Protein AF-A0A849EST0-F1 (afdb_monomer_lite)

Foldseek 3Di:
DDDDDDDDDPPPPPPDPPPPPQAAPVNVVVVCVVVPQDPVNVVVVLVVCCVVPVPVNVVVCVSNLNAPAAPVNVVVVCVVVVDDPVNVLQVLLVCCVPPVPVQLVVNVSNVHDPVVSVVSSVSSVVSVVPD

Secondary structure (DSSP, 8-state):
-----------------S------HHHHHHHHHHTT--HHHHHHHHHHHHHH-HHHHHHHHHHTT--SS-HHHHHHHHHHTT--HHHHHHHHHHHHHH-HHHHHHHHHHTT--HHHHHHHHHHHHHGGGG-

Sequence (131 aa):
MHCHGHGTNKNQRHKENDNEKKVDKEDWLAMFRDIGMTDEAMMKWHQLFEKRHPESHEDFLIWLAIPFVDKKMWVNMMEAAGMDESSMARWHSEFERRAPKAHKEFLMSLGILKKEVQKIQEWSRESKLST

pLDDT: mean 82.0, std 19.7, range [34.47, 97.25]

Structure (mmCIF, N/CA/C/O backbone):
data_AF-A0A849EST0-F1
#
_entry.id   AF-A0A849EST0-F1
#
loop_
_atom_site.group_PDB
_atom_site.id
_atom_site.type_symbol
_atom_site.label_atom_id
_atom_site.label_alt_id
_atom_site.label_comp_id
_atom_site.label_asym_id
_atom_site.label_entity_id
_atom_site.label_seq_id
_atom_site.pdbx_PDB_ins_code
_atom_site.Cartn_x
_atom_site.Cartn_y
_atom_site.Cartn_z
_atom_site.occupancy
_atom_site.B_iso_or_equiv
_atom_site.auth_seq_id
_atom_site.auth_comp_id
_atom_site.auth_asym_id
_atom_site.auth_atom_id
_atom_site.pdbx_PDB_model_num
ATOM 1 N N . MET A 1 1 ? 43.838 6.678 50.155 1.00 39.59 1 MET A N 1
ATOM 2 C CA . MET A 1 1 ? 42.990 7.832 49.789 1.00 39.59 1 MET A CA 1
ATOM 3 C C . MET A 1 1 ? 42.073 7.440 48.637 1.00 39.59 1 MET A C 1
ATOM 5 O O . MET A 1 1 ? 42.562 6.952 47.630 1.00 39.59 1 MET A O 1
ATOM 9 N N . HIS A 1 2 ? 40.762 7.604 48.824 1.00 39.62 2 HIS A N 1
ATOM 10 C CA . HIS A 1 2 ? 39.724 7.521 47.788 1.00 39.62 2 HIS A CA 1
ATOM 11 C C . HIS A 1 2 ? 39.888 8.641 46.753 1.00 39.62 2 HIS A C 1
ATOM 13 O O . HIS A 1 2 ? 40.209 9.749 47.171 1.00 39.62 2 HIS A O 1
ATOM 19 N N . CYS A 1 3 ? 39.551 8.389 45.479 1.00 36.09 3 CYS A N 1
ATOM 20 C CA . CYS A 1 3 ? 38.877 9.364 44.609 1.00 36.09 3 CYS A CA 1
ATOM 21 C C . CYS A 1 3 ? 38.188 8.697 43.397 1.00 36.09 3 CYS A C 1
ATOM 23 O O . CYS A 1 3 ? 38.844 8.242 42.470 1.00 36.09 3 CYS A O 1
ATOM 25 N N . HIS A 1 4 ? 36.853 8.685 43.472 1.00 34.47 4 HIS A N 1
ATOM 26 C CA . HIS A 1 4 ? 35.846 9.008 42.451 1.00 34.47 4 HIS A CA 1
ATOM 27 C C . HIS A 1 4 ? 35.904 8.380 41.051 1.00 34.47 4 HIS A C 1
ATOM 29 O O . HIS A 1 4 ? 36.746 8.694 40.216 1.00 34.47 4 HIS A O 1
ATOM 35 N N . GLY A 1 5 ? 34.855 7.603 40.764 1.00 40.06 5 GLY A N 1
ATOM 36 C CA . GLY A 1 5 ? 34.465 7.243 39.411 1.00 40.06 5 GLY A CA 1
ATOM 37 C C . GLY A 1 5 ? 33.970 8.433 38.588 1.00 40.06 5 GLY A C 1
ATOM 38 O O . GLY A 1 5 ? 33.549 9.461 39.118 1.00 40.06 5 GLY A O 1
ATOM 39 N N . HIS A 1 6 ? 33.983 8.239 37.274 1.00 37.28 6 HIS A N 1
ATOM 40 C CA . HIS A 1 6 ? 33.137 8.932 36.313 1.00 37.28 6 HIS A CA 1
ATOM 41 C C . HIS A 1 6 ? 32.770 7.917 35.234 1.00 37.28 6 HIS A C 1
ATOM 43 O O . HIS A 1 6 ? 33.579 7.567 34.377 1.00 37.28 6 HIS A O 1
ATOM 49 N N . GLY A 1 7 ? 31.538 7.420 35.305 1.00 42.03 7 GLY A N 1
ATOM 50 C CA . GLY A 1 7 ? 30.886 6.876 34.130 1.00 42.03 7 GLY A CA 1
ATOM 51 C C . GLY A 1 7 ? 30.508 8.037 33.224 1.00 42.03 7 GLY A C 1
ATOM 52 O O . GLY A 1 7 ? 29.863 8.980 33.673 1.00 42.03 7 GLY A O 1
ATOM 53 N N . THR A 1 8 ? 30.865 7.962 31.948 1.00 40.12 8 THR A N 1
ATOM 54 C CA . THR A 1 8 ? 30.144 8.690 30.906 1.00 40.12 8 THR A CA 1
ATOM 55 C C . THR A 1 8 ? 29.884 7.750 29.739 1.00 40.12 8 THR A C 1
ATOM 57 O O . THR A 1 8 ? 30.747 7.365 28.955 1.00 40.12 8 THR A O 1
ATOM 60 N N . ASN A 1 9 ? 28.623 7.339 29.709 1.00 36.22 9 ASN A N 1
ATOM 61 C CA . ASN A 1 9 ? 27.933 6.613 28.666 1.00 36.22 9 ASN A CA 1
ATOM 62 C C . ASN A 1 9 ? 28.065 7.364 27.328 1.00 36.22 9 ASN A C 1
ATOM 64 O O . ASN A 1 9 ? 27.430 8.403 27.137 1.00 36.22 9 ASN A O 1
ATOM 68 N N . LYS A 1 10 ? 28.876 6.852 26.394 1.00 44.97 10 LYS A N 1
ATOM 69 C CA . LYS A 1 10 ? 28.866 7.299 24.993 1.00 44.97 10 LYS A CA 1
ATOM 70 C C . LYS A 1 10 ? 27.684 6.653 24.269 1.00 44.97 10 LYS A C 1
ATOM 72 O O . LYS A 1 10 ? 27.871 5.836 23.376 1.00 44.97 10 LYS A O 1
ATOM 77 N N . ASN A 1 11 ? 26.463 7.018 24.656 1.00 38.12 11 ASN A N 1
ATOM 78 C CA . ASN A 1 11 ? 25.294 6.703 23.847 1.00 38.12 11 ASN A CA 1
ATOM 79 C C . ASN A 1 11 ? 25.233 7.729 22.711 1.00 38.12 11 ASN A C 1
ATOM 81 O O . ASN A 1 11 ? 24.706 8.834 22.878 1.00 38.12 11 ASN A O 1
ATOM 85 N N . GLN A 1 12 ? 25.841 7.377 21.578 1.00 45.50 12 GLN A N 1
ATOM 86 C CA . GLN A 1 12 ? 25.622 8.027 20.292 1.00 45.50 12 GLN A CA 1
ATOM 87 C C . GLN A 1 12 ? 24.126 7.963 19.966 1.00 45.50 12 GLN A C 1
ATOM 89 O O . GLN A 1 12 ? 23.636 7.012 19.371 1.00 45.50 12 GLN A O 1
ATOM 94 N N . ARG A 1 13 ? 23.381 9.002 20.349 1.00 37.62 13 ARG A N 1
ATOM 95 C CA . ARG A 1 13 ? 22.090 9.310 19.733 1.00 37.62 13 ARG A CA 1
ATOM 96 C C . ARG A 1 13 ? 22.378 9.960 18.385 1.00 37.62 13 ARG A C 1
ATOM 98 O O . ARG A 1 13 ? 22.414 11.186 18.277 1.00 37.62 13 ARG A O 1
ATOM 105 N N . HIS A 1 14 ? 22.616 9.127 17.375 1.00 35.31 14 HIS A N 1
ATOM 106 C CA . HIS A 1 14 ? 22.377 9.536 16.000 1.00 35.31 14 HIS A CA 1
ATOM 107 C C . HIS A 1 14 ? 20.885 9.856 15.900 1.00 35.31 14 HIS A C 1
ATOM 109 O O . HIS A 1 14 ? 20.033 8.992 16.068 1.00 35.31 14 HIS A O 1
ATOM 115 N N . LYS A 1 15 ? 20.577 11.144 15.753 1.00 41.00 15 LYS A N 1
ATOM 116 C CA . LYS A 1 15 ? 19.248 11.592 15.359 1.00 41.00 15 LYS A CA 1
ATOM 117 C C . LYS A 1 15 ? 19.073 11.155 13.907 1.00 41.00 15 LYS A C 1
ATOM 119 O O . LYS A 1 15 ? 19.733 11.715 13.035 1.00 41.00 15 LYS A O 1
ATOM 124 N N . GLU A 1 16 ? 18.251 10.142 13.677 1.00 39.22 16 GLU A N 1
ATOM 125 C CA . GLU A 1 16 ? 17.776 9.787 12.343 1.00 39.22 16 GLU A CA 1
ATOM 126 C C . GLU A 1 16 ? 16.948 10.967 11.816 1.00 39.22 16 GLU A C 1
ATOM 128 O O . GLU A 1 16 ? 15.959 11.395 12.412 1.00 39.22 16 GLU A O 1
ATOM 133 N N . ASN A 1 17 ? 17.448 11.589 10.750 1.00 37.94 17 ASN A N 1
ATOM 134 C CA . ASN A 1 17 ? 16.678 12.518 9.940 1.00 37.94 17 ASN A CA 1
ATOM 135 C C . ASN A 1 17 ? 15.854 11.659 8.977 1.00 37.94 17 ASN A C 1
ATOM 137 O O . ASN A 1 17 ? 16.338 11.306 7.904 1.00 37.94 17 ASN A O 1
ATOM 141 N N . ASP A 1 18 ? 14.618 11.341 9.361 1.00 43.50 18 ASP A N 1
ATOM 142 C CA . ASP A 1 18 ? 13.634 10.586 8.567 1.00 43.50 18 ASP A CA 1
ATOM 143 C C . ASP A 1 18 ? 13.089 11.401 7.379 1.00 43.50 18 ASP A C 1
ATOM 145 O O . ASP A 1 18 ? 11.886 11.628 7.233 1.00 43.50 18 ASP A O 1
ATOM 149 N N . ASN A 1 19 ? 13.982 11.920 6.540 1.00 47.84 19 ASN A N 1
ATOM 150 C CA . ASN A 1 19 ? 13.625 12.620 5.309 1.00 47.84 19 ASN A CA 1
ATOM 151 C C . ASN A 1 19 ? 14.605 12.309 4.170 1.00 47.84 19 ASN A C 1
ATOM 153 O O . ASN A 1 19 ? 14.834 13.139 3.288 1.00 47.84 19 ASN A O 1
ATOM 157 N N . GLU A 1 20 ? 15.207 11.120 4.194 1.00 53.75 20 GLU A N 1
ATOM 158 C CA . GLU A 1 20 ? 15.898 10.582 3.032 1.00 53.75 20 GLU A CA 1
ATOM 159 C C . GLU A 1 20 ? 14.815 10.167 2.029 1.00 53.75 20 GLU A C 1
ATOM 161 O O . GLU A 1 20 ? 14.129 9.161 2.208 1.00 53.75 20 GLU A O 1
ATOM 166 N N . LYS A 1 21 ? 14.566 11.013 1.020 1.00 59.16 21 LYS A N 1
ATOM 167 C CA . LYS A 1 21 ? 13.675 10.670 -0.094 1.00 59.16 21 LYS A CA 1
ATOM 168 C C . LYS A 1 21 ? 14.252 9.440 -0.790 1.00 59.16 21 LYS A C 1
ATOM 170 O O . LYS A 1 21 ? 15.164 9.556 -1.605 1.00 59.16 21 LYS A O 1
ATOM 175 N N . LYS A 1 22 ? 13.748 8.267 -0.426 1.00 73.25 22 LYS A N 1
ATOM 176 C CA . LYS A 1 22 ? 14.050 7.018 -1.108 1.00 73.25 22 LYS A CA 1
ATOM 177 C C . LYS A 1 22 ? 13.317 7.020 -2.446 1.00 73.25 22 LYS A C 1
ATOM 179 O O . LYS A 1 22 ? 12.176 7.466 -2.505 1.00 73.25 22 LYS A O 1
ATOM 184 N N . VAL A 1 23 ? 13.987 6.544 -3.489 1.00 83.06 23 VAL A N 1
ATOM 185 C CA . VAL A 1 23 ? 13.377 6.342 -4.805 1.00 83.06 23 VAL A CA 1
ATOM 186 C C . VAL A 1 23 ? 12.197 5.382 -4.644 1.00 83.06 23 VAL A C 1
ATOM 188 O O . VAL A 1 23 ? 12.389 4.261 -4.168 1.00 83.06 23 VAL A O 1
ATOM 191 N N . ASP A 1 24 ? 10.994 5.829 -5.000 1.00 84.00 24 ASP A N 1
ATOM 192 C CA . ASP A 1 24 ? 9.810 4.974 -5.072 1.00 84.00 24 ASP A CA 1
ATOM 193 C C . ASP A 1 24 ? 9.672 4.342 -6.467 1.00 84.00 24 ASP A C 1
ATOM 195 O O . ASP A 1 24 ? 10.491 4.556 -7.371 1.00 84.00 24 ASP A O 1
ATOM 199 N N . LYS A 1 25 ? 8.658 3.491 -6.642 1.00 83.69 25 LYS A N 1
ATOM 200 C CA . LYS A 1 25 ? 8.399 2.825 -7.920 1.00 83.69 25 LYS A CA 1
ATOM 201 C C . LYS A 1 25 ? 8.209 3.847 -9.042 1.00 83.69 25 LYS A C 1
ATOM 203 O O . LYS A 1 25 ? 8.725 3.643 -10.136 1.00 83.69 25 LYS A O 1
ATOM 208 N N . GLU A 1 26 ? 7.461 4.912 -8.803 1.00 85.00 26 GLU A N 1
ATOM 209 C CA . GLU A 1 26 ? 7.120 5.933 -9.788 1.00 85.00 26 GLU A CA 1
ATOM 210 C C . GLU A 1 26 ? 8.363 6.694 -10.266 1.00 85.00 26 GLU A C 1
ATOM 212 O O . GLU A 1 26 ? 8.580 6.795 -11.477 1.00 85.00 26 GLU A O 1
ATOM 217 N N . ASP A 1 27 ? 9.208 7.143 -9.337 1.00 88.00 27 ASP A N 1
ATOM 218 C CA . ASP A 1 27 ? 10.487 7.798 -9.622 1.00 88.00 27 ASP A CA 1
ATOM 219 C C . ASP A 1 27 ? 11.430 6.858 -10.394 1.00 88.00 27 ASP A C 1
ATOM 221 O O . ASP A 1 27 ? 12.060 7.248 -11.382 1.00 88.00 27 ASP A O 1
ATOM 225 N N . TRP A 1 28 ? 11.493 5.585 -9.994 1.00 88.25 28 TRP A N 1
ATOM 226 C CA . TRP A 1 28 ? 12.297 4.566 -10.671 1.00 88.25 28 TRP A CA 1
ATOM 227 C C . TRP A 1 28 ? 11.849 4.326 -12.118 1.00 88.25 28 TRP A C 1
ATOM 229 O O . TRP A 1 28 ? 12.672 4.286 -13.035 1.00 88.25 28 TRP A O 1
ATOM 239 N N . LEU A 1 29 ? 10.537 4.211 -12.342 1.00 89.25 29 LEU A N 1
ATOM 240 C CA . LEU A 1 29 ? 9.950 4.058 -13.674 1.00 89.25 29 LEU A CA 1
ATOM 241 C C . LEU A 1 29 ? 10.215 5.280 -14.560 1.00 89.25 29 LEU A C 1
ATOM 243 O O . LEU A 1 29 ? 10.471 5.119 -15.756 1.00 89.25 29 LEU A O 1
ATOM 247 N N . ALA A 1 30 ? 10.155 6.485 -13.990 1.00 91.00 30 ALA A N 1
ATOM 248 C CA . ALA A 1 30 ? 10.419 7.724 -14.714 1.00 91.00 30 ALA A CA 1
ATOM 249 C C . ALA A 1 30 ? 11.850 7.756 -15.270 1.00 91.00 30 ALA A C 1
ATOM 251 O O . ALA A 1 30 ? 12.025 7.996 -16.463 1.00 91.00 30 ALA A O 1
ATOM 252 N N . MET A 1 31 ? 12.853 7.383 -14.466 1.00 92.25 31 MET A N 1
ATOM 253 C CA . MET A 1 31 ? 14.254 7.350 -14.914 1.00 92.25 31 MET A CA 1
ATOM 254 C C . MET A 1 31 ? 14.478 6.443 -16.132 1.00 92.25 31 MET A C 1
ATOM 256 O O . MET A 1 31 ? 15.232 6.790 -17.040 1.00 92.25 31 MET A O 1
ATOM 260 N N . PHE A 1 32 ? 13.809 5.288 -16.192 1.00 92.56 32 PHE A N 1
ATOM 261 C CA . PHE A 1 32 ? 13.900 4.410 -17.360 1.00 92.56 32 PHE A CA 1
ATOM 262 C C . PHE A 1 32 ? 13.233 4.986 -18.604 1.00 92.56 32 PHE A C 1
ATOM 264 O O . PHE A 1 32 ? 13.731 4.809 -19.718 1.00 92.56 32 PHE A O 1
ATOM 271 N N . ARG A 1 33 ? 12.101 5.664 -18.429 1.00 93.12 33 ARG A N 1
ATOM 272 C CA . ARG A 1 33 ? 11.391 6.297 -19.542 1.00 93.12 33 ARG A CA 1
ATOM 273 C C . ARG A 1 33 ? 12.184 7.471 -20.106 1.00 93.12 33 ARG A C 1
ATOM 275 O O . ARG A 1 33 ? 12.242 7.608 -21.324 1.00 93.12 33 ARG A O 1
ATOM 282 N N . ASP A 1 34 ? 12.861 8.235 -19.252 1.00 95.81 34 ASP A N 1
ATOM 283 C CA . ASP A 1 34 ? 13.691 9.377 -19.654 1.00 95.81 34 ASP A CA 1
ATOM 284 C C . ASP A 1 34 ? 14.869 8.973 -20.559 1.00 95.81 34 ASP A C 1
ATOM 286 O O . ASP A 1 34 ? 15.268 9.741 -21.433 1.00 95.81 34 ASP A O 1
ATOM 290 N N . ILE A 1 35 ? 15.389 7.747 -20.420 1.00 95.50 35 ILE A N 1
ATOM 291 C CA . ILE A 1 35 ? 16.422 7.193 -21.318 1.00 95.50 35 ILE A CA 1
ATOM 292 C C . ILE A 1 35 ? 15.844 6.464 -22.545 1.00 95.50 35 ILE A C 1
ATOM 294 O O . ILE A 1 35 ? 16.593 5.869 -23.321 1.00 95.50 35 ILE A O 1
ATOM 298 N N . GLY A 1 36 ? 14.521 6.490 -22.732 1.00 93.88 36 GLY A N 1
ATOM 299 C CA . GLY A 1 36 ? 13.830 5.891 -23.874 1.00 93.88 36 GLY A CA 1
ATOM 300 C C . GLY A 1 36 ? 13.497 4.404 -23.727 1.00 93.88 36 GLY A C 1
ATOM 301 O O . GLY A 1 36 ? 13.181 3.753 -24.726 1.00 93.88 36 GLY A O 1
ATOM 302 N N . MET A 1 37 ? 13.553 3.837 -22.517 1.00 94.12 37 MET A N 1
ATOM 303 C CA . MET A 1 37 ? 13.138 2.451 -22.301 1.00 94.12 37 MET A CA 1
ATOM 304 C C . MET A 1 37 ? 11.609 2.341 -22.355 1.00 94.12 37 MET A C 1
ATOM 306 O O . MET A 1 37 ? 10.894 3.020 -21.619 1.00 94.12 37 MET A O 1
ATOM 310 N N . THR A 1 38 ? 11.099 1.469 -23.226 1.00 93.81 38 THR A N 1
ATOM 311 C CA . THR A 1 38 ? 9.656 1.217 -23.347 1.00 93.81 38 THR A CA 1
ATOM 312 C C . THR A 1 38 ? 9.148 0.331 -22.209 1.00 93.81 38 THR A C 1
ATOM 314 O O . THR A 1 38 ? 9.903 -0.463 -21.643 1.00 93.81 38 THR A O 1
ATOM 317 N N . ASP A 1 39 ? 7.844 0.392 -21.921 1.00 86.44 39 ASP A N 1
ATOM 318 C CA . ASP A 1 39 ? 7.210 -0.500 -20.938 1.00 86.44 39 ASP A CA 1
ATOM 319 C C . ASP A 1 39 ? 7.389 -1.993 -21.320 1.00 86.44 39 ASP A C 1
ATOM 321 O O . ASP A 1 39 ? 7.545 -2.853 -20.454 1.00 86.44 39 ASP A O 1
ATOM 325 N N . GLU A 1 40 ? 7.452 -2.321 -22.619 1.00 91.06 40 GLU A N 1
ATOM 326 C CA . GLU A 1 40 ? 7.744 -3.687 -23.085 1.00 91.06 40 GLU A CA 1
ATOM 327 C C . GLU A 1 40 ? 9.183 -4.115 -22.749 1.00 91.06 40 GLU A C 1
ATOM 329 O O . GLU A 1 40 ? 9.411 -5.220 -22.251 1.00 91.06 40 GLU A O 1
ATOM 334 N N . ALA A 1 41 ? 10.167 -3.244 -22.999 1.00 92.81 41 ALA A N 1
ATOM 335 C CA . ALA A 1 41 ? 11.560 -3.503 -22.642 1.00 92.81 41 ALA A CA 1
ATOM 336 C C . ALA A 1 41 ? 11.730 -3.637 -21.121 1.00 92.81 41 ALA A C 1
ATOM 338 O O . ALA A 1 41 ? 12.479 -4.496 -20.654 1.00 92.81 41 ALA A O 1
ATOM 339 N N . MET A 1 42 ? 10.970 -2.858 -20.352 1.00 91.62 42 MET A N 1
ATOM 340 C CA . MET A 1 42 ? 10.918 -2.953 -18.897 1.00 91.62 42 MET A CA 1
ATOM 341 C C . MET A 1 42 ? 10.400 -4.298 -18.409 1.00 91.62 42 MET A C 1
ATOM 343 O O . MET A 1 42 ? 11.004 -4.906 -17.528 1.00 91.62 42 MET A O 1
ATOM 347 N N . MET A 1 43 ? 9.315 -4.791 -19.005 1.00 88.19 43 MET A N 1
ATOM 348 C CA . MET A 1 43 ? 8.773 -6.100 -18.658 1.00 88.19 43 MET A CA 1
ATOM 349 C C . MET A 1 43 ? 9.776 -7.216 -18.973 1.00 88.19 43 MET A C 1
ATOM 351 O O . MET A 1 43 ? 9.980 -8.119 -18.162 1.00 88.19 43 MET A O 1
ATOM 355 N N . LYS A 1 44 ? 10.477 -7.122 -20.111 1.00 93.50 44 LYS A N 1
ATOM 356 C CA . LYS A 1 44 ? 11.556 -8.061 -20.459 1.00 93.50 44 LYS A CA 1
ATOM 357 C C . LYS A 1 44 ? 12.705 -8.009 -19.451 1.00 93.50 44 LYS A C 1
ATOM 359 O O . LYS A 1 44 ? 13.203 -9.060 -19.052 1.00 93.50 44 LYS A O 1
ATOM 364 N N . TRP A 1 45 ? 13.117 -6.814 -19.021 1.00 93.06 45 TRP A N 1
ATOM 365 C CA . TRP A 1 45 ? 14.134 -6.653 -17.978 1.00 93.06 45 TRP A CA 1
ATOM 366 C C . TRP A 1 45 ? 13.687 -7.280 -16.654 1.00 93.06 45 TRP A C 1
ATOM 368 O O . TRP A 1 45 ? 14.434 -8.073 -16.086 1.00 93.06 45 TRP A O 1
ATOM 378 N N . HIS A 1 46 ? 12.459 -6.999 -16.210 1.00 89.56 46 HIS A N 1
ATOM 379 C CA . HIS A 1 46 ? 11.893 -7.540 -14.972 1.00 89.56 46 HIS A CA 1
ATOM 380 C C . HIS A 1 46 ? 11.907 -9.074 -14.969 1.00 89.56 46 HIS A C 1
ATOM 382 O O . HIS A 1 46 ? 12.443 -9.687 -14.050 1.00 89.56 46 HIS A O 1
ATOM 388 N N . GLN A 1 47 ? 11.401 -9.696 -16.038 1.00 91.38 47 GLN A N 1
ATOM 389 C CA . GLN A 1 47 ? 11.394 -11.154 -16.197 1.00 91.38 47 GLN A CA 1
ATOM 390 C C . GLN A 1 47 ? 12.807 -11.753 -16.189 1.00 91.38 47 GLN A C 1
ATOM 392 O O . GLN A 1 47 ? 13.035 -12.822 -15.624 1.00 91.38 47 GLN A O 1
ATOM 397 N N . LEU A 1 48 ? 13.772 -11.084 -16.828 1.00 95.56 48 LEU A N 1
ATOM 398 C CA . LEU A 1 48 ? 15.168 -11.523 -16.822 1.00 95.56 48 LEU A CA 1
ATOM 399 C C . LEU A 1 48 ? 15.804 -11.398 -15.437 1.00 95.56 48 LEU A C 1
ATOM 401 O O . LEU A 1 48 ? 16.589 -12.272 -15.067 1.00 95.56 48 LEU A O 1
ATOM 405 N N . PHE A 1 49 ? 15.487 -10.337 -14.696 1.00 93.81 49 PHE A N 1
ATOM 406 C CA . PHE A 1 49 ? 15.994 -10.118 -13.348 1.00 93.81 49 PHE A CA 1
ATOM 407 C C . PHE A 1 49 ? 15.458 -11.178 -12.381 1.00 93.81 49 PHE A C 1
ATOM 409 O O . PHE A 1 49 ? 16.260 -11.881 -11.773 1.00 93.81 49 PHE A O 1
ATOM 416 N N . GLU A 1 50 ? 14.141 -11.386 -12.346 1.00 92.69 50 GLU A N 1
ATOM 417 C CA . GLU A 1 50 ? 13.485 -12.419 -11.532 1.00 92.69 50 GLU A CA 1
ATOM 418 C C . GLU A 1 50 ? 14.030 -13.822 -11.847 1.00 92.69 50 GLU A C 1
ATOM 420 O O . GLU A 1 50 ? 14.413 -14.571 -10.951 1.00 92.69 50 GLU A O 1
ATOM 425 N N . LYS A 1 51 ? 14.172 -14.161 -13.137 1.00 94.12 51 LYS A N 1
ATOM 426 C CA . LYS A 1 51 ? 14.698 -15.467 -13.563 1.00 94.12 51 LYS A CA 1
ATOM 427 C C . LYS A 1 51 ? 16.147 -15.708 -13.129 1.00 94.12 51 LYS A C 1
ATOM 429 O O . LYS A 1 51 ? 16.529 -16.856 -12.909 1.00 94.12 51 LYS A O 1
ATOM 434 N N . ARG A 1 52 ? 16.983 -14.667 -13.102 1.00 96.75 52 ARG A N 1
ATOM 435 C CA . ARG A 1 52 ? 18.418 -14.793 -12.784 1.00 96.75 52 ARG A CA 1
ATOM 436 C C . ARG A 1 52 ? 18.709 -14.640 -11.295 1.00 96.75 52 ARG A C 1
ATOM 438 O O . ARG A 1 52 ? 19.676 -15.229 -10.822 1.00 96.75 52 ARG A O 1
ATOM 445 N N . HIS A 1 53 ? 17.902 -13.855 -10.590 1.00 94.38 53 HIS A N 1
ATOM 446 C CA .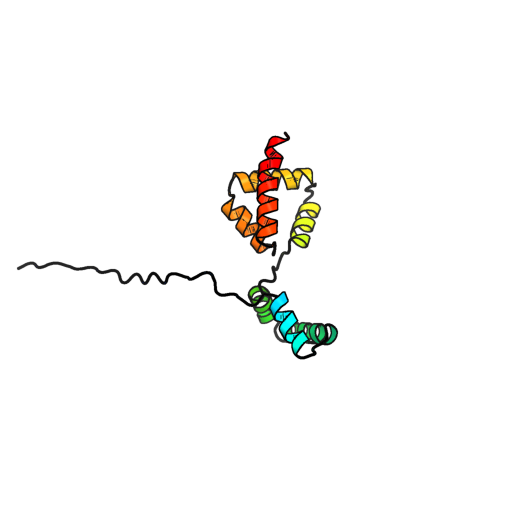 HIS A 1 53 ? 18.135 -13.454 -9.207 1.00 94.38 53 HIS A CA 1
ATOM 447 C C . HIS A 1 53 ? 16.819 -13.428 -8.411 1.00 94.38 53 HIS A C 1
ATOM 449 O O . HIS A 1 53 ? 16.394 -12.358 -7.979 1.00 94.38 53 HIS A O 1
ATOM 455 N N . PRO A 1 54 ? 16.168 -14.586 -8.202 1.00 89.56 54 PRO A N 1
ATOM 456 C CA . PRO A 1 54 ? 14.868 -14.644 -7.532 1.00 89.56 54 PRO A CA 1
ATOM 457 C C . PRO A 1 54 ? 14.920 -14.109 -6.093 1.00 89.56 54 PRO A C 1
ATOM 459 O O . PRO A 1 54 ? 14.040 -13.358 -5.696 1.00 89.56 54 PRO A O 1
ATOM 462 N N . GLU A 1 55 ? 15.980 -14.414 -5.336 1.00 87.62 55 GLU A N 1
ATOM 463 C CA . GLU A 1 55 ? 16.140 -13.921 -3.957 1.00 87.62 55 GLU A CA 1
ATOM 464 C C . GLU A 1 55 ? 16.352 -12.398 -3.912 1.00 87.62 55 GLU A C 1
ATOM 466 O O . GLU A 1 55 ? 15.772 -11.705 -3.085 1.00 87.62 55 GLU A O 1
ATOM 471 N N . SER A 1 56 ? 17.130 -11.845 -4.849 1.00 87.81 56 SER A N 1
ATOM 472 C CA . SER A 1 56 ? 17.390 -10.398 -4.900 1.00 87.81 56 SER A CA 1
ATOM 473 C C . SER A 1 56 ? 16.214 -9.591 -5.449 1.00 87.81 56 SER A C 1
ATOM 475 O O . SER A 1 56 ? 16.169 -8.376 -5.267 1.00 87.81 56 SER A O 1
ATOM 477 N N . HIS A 1 57 ? 15.288 -10.234 -6.161 1.00 87.25 57 HIS A N 1
ATOM 478 C CA . HIS A 1 57 ? 14.101 -9.574 -6.693 1.00 87.25 57 HIS A CA 1
ATOM 479 C C . HIS A 1 57 ? 13.163 -9.131 -5.567 1.00 87.25 57 HIS A C 1
ATOM 481 O O . HIS A 1 57 ? 12.705 -7.989 -5.587 1.00 87.25 57 HIS A O 1
ATOM 487 N N . GLU A 1 58 ? 12.966 -9.971 -4.549 1.00 78.75 58 GLU A N 1
ATOM 488 C CA . GLU A 1 58 ? 12.163 -9.635 -3.368 1.00 78.75 58 GLU A CA 1
ATOM 489 C C . GLU A 1 58 ? 12.751 -8.433 -2.611 1.00 78.75 58 GLU A C 1
ATOM 491 O O . GLU A 1 58 ? 12.066 -7.424 -2.417 1.00 78.75 58 GLU A O 1
ATOM 496 N N . ASP A 1 59 ? 14.046 -8.488 -2.286 1.00 84.88 59 ASP A N 1
ATOM 497 C CA . ASP A 1 59 ? 14.764 -7.390 -1.627 1.00 84.88 59 ASP A CA 1
ATOM 498 C C . ASP A 1 59 ? 14.671 -6.081 -2.423 1.00 84.88 59 ASP A C 1
ATOM 500 O O . ASP A 1 59 ? 14.536 -4.990 -1.860 1.00 84.88 59 ASP A O 1
ATOM 504 N N . PHE A 1 60 ? 14.718 -6.178 -3.752 1.00 85.62 60 PHE A N 1
ATOM 505 C CA . PHE A 1 60 ? 14.629 -5.028 -4.640 1.00 85.62 60 PHE A CA 1
ATOM 506 C C . PHE A 1 60 ? 13.232 -4.392 -4.657 1.00 85.62 60 PHE A C 1
ATOM 508 O O . PHE A 1 60 ? 13.118 -3.164 -4.627 1.00 85.62 60 PHE A O 1
ATOM 515 N N . LEU A 1 61 ? 12.165 -5.195 -4.664 1.00 83.44 61 LEU A N 1
ATOM 516 C CA . LEU A 1 61 ? 10.792 -4.687 -4.584 1.00 83.44 61 LEU A CA 1
ATOM 517 C C . LEU A 1 61 ? 10.529 -4.001 -3.239 1.00 83.44 61 LEU A C 1
ATOM 519 O O . LEU A 1 61 ? 9.962 -2.905 -3.209 1.00 83.44 61 LEU A O 1
ATOM 523 N N . ILE A 1 62 ? 11.025 -4.585 -2.146 1.00 80.12 62 ILE A N 1
ATOM 524 C CA . ILE A 1 62 ? 10.998 -3.961 -0.817 1.00 80.12 62 ILE A CA 1
ATOM 525 C C . ILE A 1 62 ? 11.791 -2.650 -0.836 1.00 80.12 62 ILE A C 1
ATOM 527 O O . ILE A 1 62 ? 11.360 -1.638 -0.272 1.00 80.12 62 ILE A O 1
ATOM 531 N N . TRP A 1 63 ? 12.943 -2.629 -1.512 1.00 84.75 63 TRP A N 1
ATOM 532 C CA . TRP A 1 63 ? 13.734 -1.414 -1.644 1.00 84.75 63 TRP A CA 1
ATOM 533 C C . TRP A 1 63 ? 12.960 -0.301 -2.369 1.00 84.75 63 TRP A C 1
ATOM 535 O O . TRP A 1 63 ? 12.945 0.819 -1.859 1.00 84.75 63 TRP A O 1
ATOM 545 N N . LEU A 1 64 ? 12.233 -0.616 -3.443 1.00 84.81 64 LEU A N 1
ATOM 546 C CA . LEU A 1 64 ? 11.352 0.314 -4.170 1.00 84.81 64 LEU A CA 1
ATOM 547 C C . LEU A 1 64 ? 10.055 0.687 -3.429 1.00 84.81 64 LEU A C 1
ATOM 549 O O . LEU A 1 64 ? 9.206 1.375 -3.995 1.00 84.81 64 LEU A O 1
ATOM 553 N N . ALA A 1 65 ? 9.883 0.229 -2.185 1.00 79.56 65 ALA A N 1
ATOM 554 C CA . ALA A 1 65 ? 8.663 0.404 -1.399 1.00 79.56 65 ALA A CA 1
ATOM 555 C C . ALA A 1 65 ? 7.409 -0.186 -2.075 1.00 79.56 65 ALA A C 1
ATOM 557 O O . ALA A 1 65 ? 6.294 0.293 -1.866 1.00 79.56 65 ALA A O 1
ATOM 558 N N . ILE A 1 66 ? 7.580 -1.252 -2.865 1.00 81.31 66 ILE A N 1
ATOM 559 C CA . ILE A 1 66 ? 6.470 -2.016 -3.432 1.00 81.31 66 ILE A CA 1
ATOM 560 C C . ILE A 1 66 ? 6.033 -3.045 -2.382 1.00 81.31 66 ILE A C 1
ATOM 562 O O . ILE A 1 66 ? 6.831 -3.906 -2.005 1.00 81.31 66 ILE A O 1
ATOM 566 N N . PRO A 1 67 ? 4.789 -2.972 -1.879 1.00 77.69 67 PRO A N 1
ATOM 567 C CA . PRO A 1 67 ? 4.332 -3.886 -0.847 1.00 77.69 67 PRO A CA 1
ATOM 568 C C . PRO A 1 67 ? 4.110 -5.289 -1.422 1.00 77.69 67 PRO A C 1
ATOM 570 O O . PRO A 1 67 ? 3.553 -5.443 -2.508 1.00 77.69 67 PRO A O 1
ATOM 573 N N . PHE A 1 68 ? 4.492 -6.319 -0.663 1.00 80.06 68 PHE A N 1
ATOM 574 C CA . PHE A 1 68 ? 4.194 -7.716 -1.005 1.00 80.06 68 PHE A CA 1
ATOM 575 C C . PHE A 1 68 ? 2.681 -7.994 -0.993 1.00 80.06 68 PHE A C 1
ATOM 577 O O . PHE A 1 68 ? 2.163 -8.710 -1.844 1.00 80.06 68 PHE A O 1
ATOM 584 N N . VAL A 1 69 ? 1.967 -7.382 -0.041 1.00 86.00 69 VAL A N 1
ATOM 585 C CA . VAL A 1 69 ? 0.502 -7.359 0.015 1.00 86.00 69 VAL A CA 1
ATOM 586 C C . VAL A 1 69 ? 0.044 -5.925 -0.198 1.00 86.00 69 VAL A C 1
ATOM 588 O O . VAL A 1 69 ? 0.182 -5.089 0.693 1.00 86.00 69 VAL A O 1
ATOM 591 N N . ASP A 1 70 ? -0.508 -5.634 -1.372 1.00 90.69 70 ASP A N 1
ATOM 592 C CA . ASP A 1 70 ? -1.153 -4.348 -1.620 1.00 90.69 70 ASP A CA 1
ATOM 593 C C . ASP A 1 70 ? -2.581 -4.307 -1.040 1.00 90.69 70 ASP A C 1
ATOM 595 O O . ASP A 1 70 ? -3.161 -5.320 -0.629 1.00 90.69 70 ASP A O 1
ATOM 599 N N . LYS A 1 71 ? -3.178 -3.109 -1.016 1.00 91.94 71 LYS A N 1
ATOM 600 C CA . LYS A 1 71 ? -4.564 -2.901 -0.567 1.00 91.94 71 LYS A CA 1
ATOM 601 C C . LYS A 1 71 ? -5.555 -3.861 -1.236 1.00 91.94 71 LYS A C 1
ATOM 603 O O . LYS A 1 71 ? -6.471 -4.343 -0.574 1.00 91.94 71 LYS A O 1
ATOM 608 N N . LYS A 1 72 ? -5.406 -4.119 -2.539 1.00 91.94 72 LYS A N 1
ATOM 609 C CA . LYS A 1 72 ? -6.349 -4.943 -3.303 1.00 91.94 72 LYS A CA 1
ATOM 610 C C . LYS A 1 72 ? -6.258 -6.405 -2.874 1.00 91.94 72 LYS A C 1
ATOM 612 O O . LYS A 1 72 ? -7.284 -7.027 -2.622 1.00 91.94 72 LYS A O 1
ATOM 617 N N . MET A 1 73 ? -5.046 -6.939 -2.759 1.00 92.19 73 MET A N 1
ATOM 618 C CA . MET A 1 73 ? -4.809 -8.297 -2.286 1.00 92.19 73 MET A CA 1
ATOM 619 C C . MET A 1 73 ? -5.312 -8.478 -0.853 1.00 92.19 73 MET A C 1
ATOM 621 O O . MET A 1 73 ? -5.993 -9.462 -0.575 1.00 92.19 73 MET A O 1
ATOM 625 N N . TRP A 1 74 ? -5.053 -7.506 0.027 1.00 93.88 74 TRP A N 1
ATOM 626 C CA . TRP A 1 74 ? -5.568 -7.525 1.396 1.00 93.88 74 TRP A CA 1
ATOM 627 C C . TRP A 1 74 ? -7.102 -7.602 1.448 1.00 93.88 74 TRP A C 1
ATOM 629 O O . TRP A 1 74 ? -7.646 -8.460 2.141 1.00 93.88 74 TRP A O 1
ATOM 639 N N . VAL A 1 75 ? -7.806 -6.753 0.688 1.00 93.62 75 VAL A N 1
ATOM 640 C CA . VAL A 1 75 ? -9.280 -6.773 0.622 1.00 93.62 75 VAL A CA 1
ATOM 641 C C . VAL A 1 75 ? -9.784 -8.122 0.110 1.00 93.62 75 VAL A C 1
ATOM 643 O O . VAL A 1 75 ? -10.626 -8.734 0.763 1.00 93.62 75 VAL A O 1
ATOM 646 N N . ASN A 1 76 ? -9.206 -8.644 -0.974 1.00 94.69 76 ASN A N 1
ATOM 647 C CA . ASN A 1 76 ? -9.587 -9.951 -1.518 1.00 94.69 76 ASN A CA 1
ATOM 648 C C . ASN A 1 76 ? -9.408 -11.086 -0.493 1.00 94.69 76 ASN A C 1
ATOM 650 O O . ASN A 1 76 ? -10.226 -12.002 -0.434 1.00 94.69 76 ASN A O 1
ATOM 654 N N . MET A 1 77 ? -8.344 -11.048 0.318 1.00 95.38 77 MET A N 1
ATOM 655 C CA . MET A 1 77 ? -8.126 -12.034 1.383 1.00 95.38 77 MET A CA 1
ATOM 656 C C . MET A 1 77 ? -9.199 -11.945 2.474 1.00 95.38 77 MET A C 1
ATOM 658 O O . MET A 1 77 ? -9.663 -12.977 2.955 1.00 95.38 77 MET A O 1
ATOM 662 N N . MET A 1 78 ? -9.616 -10.734 2.850 1.00 95.19 78 MET A N 1
ATOM 663 C CA . MET A 1 78 ? -10.667 -10.513 3.851 1.00 95.19 78 MET A CA 1
ATOM 664 C C . MET A 1 78 ? -12.042 -10.968 3.339 1.00 95.19 78 MET A C 1
ATOM 666 O O . MET A 1 78 ? -12.779 -11.633 4.067 1.00 95.19 78 MET A O 1
ATOM 670 N N . GLU A 1 79 ? -12.362 -10.688 2.073 1.00 96.12 79 GLU A N 1
ATOM 671 C CA . GLU A 1 79 ? -13.575 -11.188 1.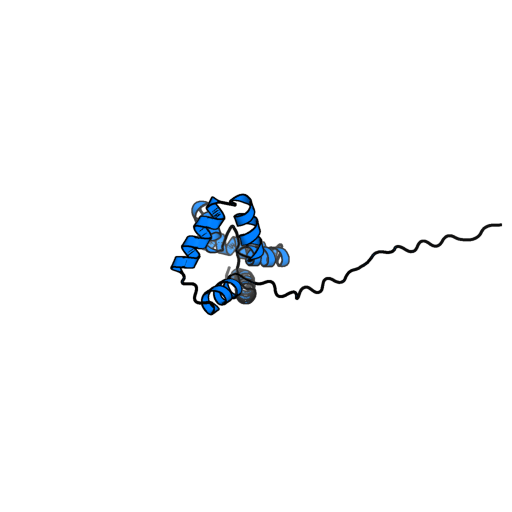410 1.00 96.12 79 GLU A CA 1
ATOM 672 C C . GLU A 1 79 ? -13.585 -12.718 1.338 1.00 96.12 79 GLU A C 1
ATOM 674 O O . GLU A 1 79 ? -14.576 -13.355 1.697 1.00 96.12 79 GLU A O 1
ATOM 679 N N . ALA A 1 80 ? -12.461 -13.329 0.946 1.00 95.69 80 ALA A N 1
ATOM 680 C CA . ALA A 1 80 ? -12.310 -14.783 0.920 1.00 95.69 80 ALA A CA 1
ATOM 681 C C . ALA A 1 80 ? -12.425 -15.416 2.320 1.00 95.69 80 ALA A C 1
ATOM 683 O O . ALA A 1 80 ? -12.865 -16.558 2.445 1.00 95.69 80 ALA A O 1
ATOM 684 N N . ALA A 1 81 ? -12.078 -14.672 3.375 1.00 96.69 81 ALA A N 1
ATOM 685 C CA . ALA A 1 81 ? -12.292 -15.061 4.768 1.00 96.69 81 ALA A CA 1
ATOM 686 C C . ALA A 1 81 ? -13.748 -14.866 5.249 1.00 96.69 81 ALA A C 1
ATOM 688 O O . ALA A 1 81 ? -14.056 -15.161 6.404 1.00 96.69 81 ALA A O 1
ATOM 689 N N . GLY A 1 82 ? -14.651 -14.395 4.383 1.00 95.88 82 GLY A N 1
ATOM 690 C CA . GLY A 1 82 ? -16.074 -14.224 4.671 1.00 95.88 82 GLY A CA 1
ATOM 691 C C . GLY A 1 82 ? -16.439 -12.882 5.304 1.00 95.88 82 GLY A C 1
ATOM 692 O O . GLY A 1 82 ? -17.547 -12.743 5.822 1.00 95.88 82 GLY A O 1
ATOM 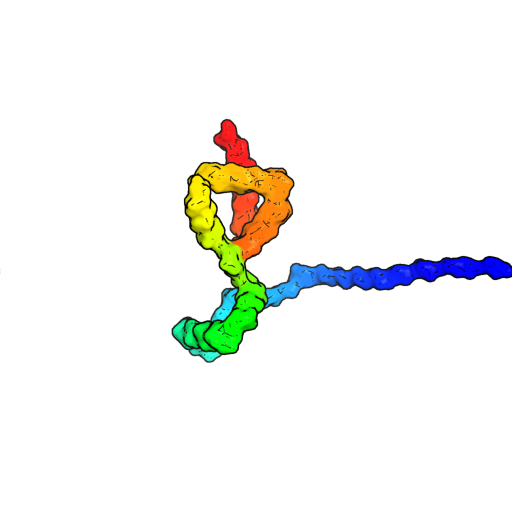693 N N . MET A 1 83 ? -15.537 -11.895 5.292 1.00 95.62 83 MET A N 1
ATOM 694 C CA . MET A 1 83 ? -15.871 -10.546 5.747 1.00 95.62 8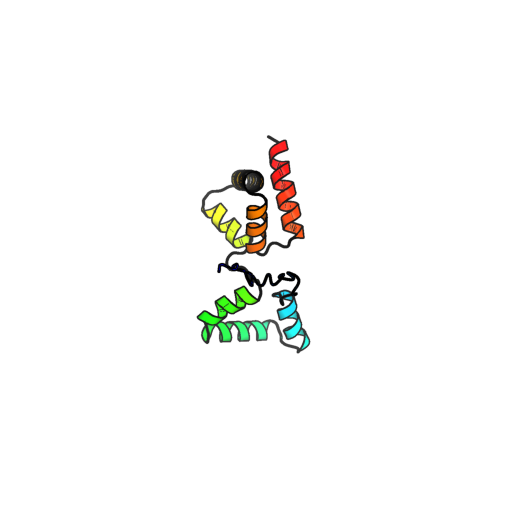3 MET A CA 1
ATOM 695 C C . MET A 1 83 ? -16.593 -9.781 4.641 1.00 95.62 83 MET A C 1
ATOM 697 O O . MET A 1 83 ? -16.046 -9.559 3.566 1.00 95.62 83 MET A O 1
ATOM 701 N N . ASP A 1 84 ? -17.815 -9.348 4.932 1.00 93.31 84 ASP A N 1
ATOM 702 C CA . ASP A 1 84 ? -18.547 -8.381 4.121 1.00 93.31 84 ASP A CA 1
ATOM 703 C C . ASP A 1 84 ? -18.100 -6.940 4.435 1.00 93.31 84 ASP A C 1
ATOM 705 O O . ASP A 1 84 ? -17.339 -6.682 5.375 1.00 93.31 84 ASP A O 1
ATOM 709 N N . GLU A 1 85 ? -18.609 -5.977 3.668 1.00 90.38 85 GLU A N 1
ATOM 710 C CA . GLU A 1 85 ? -18.290 -4.554 3.836 1.00 90.38 85 GLU A CA 1
ATOM 711 C C . GLU A 1 85 ? -18.595 -4.055 5.260 1.00 90.38 85 GLU A C 1
ATOM 713 O O . GLU A 1 85 ? -17.791 -3.341 5.864 1.00 90.38 85 GLU A O 1
ATOM 718 N N . SER A 1 86 ? -19.710 -4.505 5.849 1.00 91.75 86 SER A N 1
ATOM 719 C CA . SER A 1 86 ? -20.090 -4.136 7.217 1.00 91.75 86 SER A CA 1
ATOM 720 C C . SER A 1 86 ? -19.087 -4.653 8.259 1.00 91.75 86 SER A C 1
ATOM 722 O O . SER A 1 86 ? -18.732 -3.952 9.212 1.00 91.75 86 SER A O 1
ATOM 724 N N . SER A 1 87 ? -18.572 -5.870 8.076 1.00 93.81 87 SER A N 1
ATOM 725 C CA . SER A 1 87 ? -17.559 -6.466 8.946 1.00 93.81 87 SER A CA 1
ATOM 726 C C . SER A 1 87 ? -16.200 -5.797 8.789 1.00 93.81 87 SER A C 1
ATOM 728 O O . SER A 1 87 ? -15.538 -5.551 9.800 1.00 93.81 87 SER A O 1
ATOM 730 N N . MET A 1 88 ? -15.805 -5.433 7.567 1.00 93.69 88 MET A N 1
ATOM 731 C CA . MET A 1 88 ? -14.580 -4.663 7.331 1.00 93.69 88 MET A CA 1
ATOM 732 C C . MET A 1 88 ? -14.658 -3.270 7.962 1.00 93.69 88 MET A C 1
ATOM 734 O O . MET A 1 88 ? -13.705 -2.844 8.616 1.00 93.69 88 MET A O 1
ATOM 738 N N . ALA A 1 89 ? -15.804 -2.591 7.861 1.00 91.94 89 ALA A N 1
ATOM 739 C CA . ALA A 1 89 ? -16.012 -1.299 8.509 1.00 91.94 89 ALA A CA 1
ATOM 740 C C . ALA A 1 89 ? -15.900 -1.386 10.034 1.00 91.94 89 ALA A C 1
ATOM 742 O O . ALA A 1 89 ? -15.160 -0.617 10.651 1.00 91.94 89 ALA A O 1
ATOM 743 N N . ARG A 1 90 ? -16.540 -2.390 10.648 1.00 94.12 90 ARG A N 1
ATOM 744 C CA . ARG A 1 90 ? -16.401 -2.647 12.090 1.00 94.12 90 ARG A CA 1
ATOM 745 C C . ARG A 1 90 ? -14.954 -2.925 12.491 1.00 94.12 90 ARG A C 1
ATOM 747 O O . ARG A 1 90 ? -14.498 -2.407 13.510 1.00 94.12 90 ARG A O 1
ATOM 754 N N . TRP A 1 91 ? -14.229 -3.715 11.698 1.00 94.38 91 TRP A N 1
ATOM 755 C CA . TRP A 1 91 ? -12.816 -4.000 11.942 1.00 94.38 91 TRP A CA 1
ATOM 756 C C . TRP A 1 91 ? -11.966 -2.726 11.909 1.00 94.38 91 TRP A C 1
ATOM 758 O O . TRP A 1 91 ? -11.208 -2.478 12.846 1.00 94.38 91 TRP A O 1
ATOM 768 N N . HIS A 1 92 ? -12.144 -1.877 10.894 1.00 94.50 92 HIS A N 1
ATOM 769 C CA . HIS A 1 92 ? -11.439 -0.600 10.777 1.00 94.50 92 HIS A CA 1
ATOM 770 C C . HIS A 1 92 ? -11.717 0.337 11.957 1.00 94.50 92 HIS A C 1
ATOM 772 O O . HIS A 1 92 ? -10.780 0.931 12.497 1.00 94.50 92 HIS A O 1
ATOM 778 N N . SER A 1 93 ? -12.976 0.460 12.389 1.00 94.88 93 SER A N 1
ATOM 779 C CA . SER A 1 93 ? -13.334 1.258 13.567 1.00 94.88 93 SER A CA 1
ATOM 780 C C . SER A 1 93 ? -12.707 0.713 14.851 1.00 94.88 93 SER A C 1
ATOM 782 O O . SER A 1 93 ? -12.173 1.485 15.649 1.00 94.88 93 SER A O 1
ATOM 784 N N . GLU A 1 94 ? -12.723 -0.606 15.060 1.00 96.38 94 GLU A N 1
ATOM 785 C CA . GLU A 1 94 ? -12.128 -1.212 16.254 1.00 96.38 94 GLU A CA 1
ATOM 786 C C . GLU A 1 94 ? -10.599 -1.124 16.265 1.00 96.38 94 GLU A C 1
ATOM 788 O O . GLU A 1 94 ? -10.016 -0.848 17.318 1.00 96.38 94 GLU A O 1
ATOM 793 N N . PHE A 1 95 ? -9.938 -1.313 15.122 1.00 96.50 95 PHE A N 1
ATOM 794 C CA . PHE A 1 95 ? -8.484 -1.214 15.031 1.00 96.50 95 PHE A CA 1
ATOM 795 C C . PHE A 1 95 ? -8.012 0.227 15.259 1.00 96.50 95 PHE A C 1
ATOM 797 O O . PHE A 1 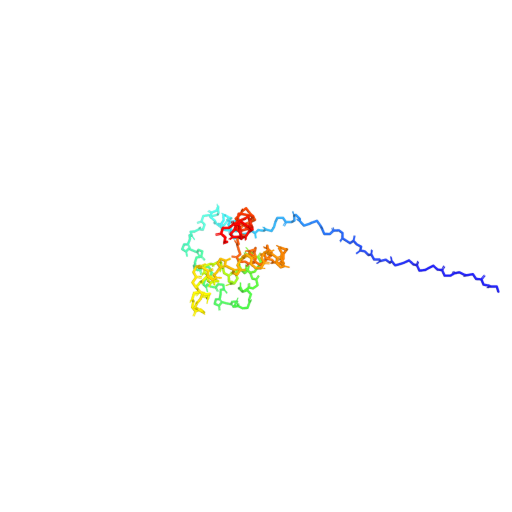95 ? -7.154 0.458 16.114 1.00 96.50 95 PHE A O 1
ATOM 804 N N . GLU A 1 96 ? -8.635 1.206 14.596 1.00 96.94 96 GLU A N 1
ATOM 805 C CA . GLU A 1 96 ? -8.344 2.630 14.808 1.00 96.94 96 GLU A CA 1
ATOM 806 C C . GLU A 1 96 ? -8.559 3.035 16.273 1.00 96.94 96 GLU A C 1
ATOM 808 O O . GLU A 1 96 ? -7.731 3.732 16.855 1.00 96.94 96 GLU A O 1
ATOM 813 N N . ARG A 1 97 ? -9.637 2.557 16.908 1.00 95.88 97 ARG A N 1
ATOM 814 C CA . ARG A 1 97 ? -9.933 2.861 18.315 1.00 95.88 97 ARG A CA 1
ATOM 815 C C . ARG A 1 97 ? -8.895 2.279 19.274 1.00 95.88 97 ARG A C 1
ATOM 817 O O . ARG A 1 97 ? -8.561 2.920 20.270 1.00 95.88 97 ARG A O 1
ATOM 824 N N . ARG A 1 98 ? -8.441 1.046 19.035 1.00 97.25 98 ARG A N 1
ATOM 825 C CA . ARG A 1 98 ? -7.529 0.329 19.943 1.00 97.25 98 ARG A CA 1
ATOM 826 C C . ARG A 1 98 ? -6.070 0.717 19.735 1.00 97.25 98 ARG A C 1
ATOM 828 O O . ARG A 1 98 ? -5.317 0.747 20.704 1.00 97.25 98 ARG A O 1
ATOM 835 N N . ALA A 1 99 ? -5.667 0.987 18.497 1.00 97.00 99 ALA A N 1
ATOM 836 C CA . ALA A 1 99 ? -4.270 1.199 18.144 1.00 97.00 99 ALA A CA 1
ATOM 837 C C . ALA A 1 99 ? -4.121 2.121 16.913 1.00 97.00 99 ALA A C 1
ATOM 839 O O . ALA A 1 99 ? -3.657 1.673 15.865 1.00 97.00 99 ALA A O 1
ATOM 840 N N . PRO A 1 100 ? -4.427 3.428 17.026 1.00 95.81 100 PRO A N 1
ATOM 841 C CA . PRO A 1 100 ? -4.443 4.348 15.878 1.00 95.81 100 PRO A CA 1
ATOM 842 C C . PRO A 1 100 ? -3.071 4.511 15.205 1.00 95.81 100 PRO A C 1
ATOM 844 O O . PRO A 1 100 ? -2.980 4.730 13.998 1.00 95.81 100 PRO A O 1
ATOM 847 N N . LYS A 1 101 ? -1.977 4.387 15.973 1.00 96.38 101 LYS A N 1
ATOM 848 C CA . LYS A 1 101 ? -0.612 4.415 15.422 1.00 96.38 101 LYS A CA 1
ATOM 849 C C . LYS A 1 101 ? -0.319 3.166 14.583 1.00 96.38 101 LYS A C 1
ATOM 851 O O . LYS A 1 101 ? 0.092 3.304 13.437 1.00 96.38 101 LYS A O 1
ATOM 856 N N . ALA A 1 102 ? -0.616 1.981 15.119 1.00 96.94 102 ALA A N 1
ATOM 857 C CA . ALA A 1 102 ? -0.407 0.714 14.418 1.00 96.94 102 ALA A CA 1
ATOM 858 C C . ALA A 1 102 ? -1.327 0.577 13.195 1.00 96.94 102 ALA A C 1
ATOM 860 O O . ALA A 1 102 ? -0.898 0.091 12.157 1.00 96.94 102 ALA A O 1
ATOM 861 N N . HIS A 1 103 ? -2.569 1.063 13.280 1.00 97.12 103 HIS A N 1
ATOM 862 C CA . HIS A 1 103 ? -3.490 1.087 12.144 1.00 97.12 103 HIS A CA 1
ATOM 863 C C . HIS A 1 103 ? -2.943 1.945 10.992 1.00 97.12 103 HIS A C 1
ATOM 865 O O . HIS A 1 103 ? -2.952 1.515 9.841 1.00 97.12 103 HIS A O 1
ATOM 871 N N . LYS A 1 104 ? -2.389 3.126 11.294 1.00 95.88 104 LYS A N 1
ATOM 872 C CA . LYS A 1 104 ? -1.720 3.971 10.296 1.00 95.88 104 LYS A CA 1
ATOM 873 C C . LYS A 1 104 ? -0.523 3.265 9.650 1.00 95.88 104 LYS A C 1
ATOM 875 O O . LYS A 1 104 ? -0.400 3.298 8.430 1.00 95.88 104 LYS A O 1
ATOM 880 N N . GLU A 1 105 ? 0.356 2.666 10.451 1.00 94.56 105 GLU A N 1
ATOM 881 C CA . GLU A 1 105 ? 1.540 1.943 9.958 1.00 94.56 105 GLU A CA 1
ATOM 882 C C . GLU A 1 105 ? 1.144 0.759 9.070 1.00 94.56 105 GLU A C 1
ATOM 884 O O . GLU A 1 105 ? 1.699 0.599 7.986 1.00 94.56 105 GLU A O 1
ATOM 889 N N . PHE A 1 106 ? 0.117 0.008 9.471 1.00 95.06 106 PHE A N 1
ATOM 890 C CA . PHE A 1 106 ? -0.452 -1.082 8.684 1.00 95.06 106 PHE A CA 1
ATOM 891 C C . PHE A 1 106 ? -1.002 -0.606 7.331 1.00 95.06 106 PHE A C 1
ATOM 893 O O . PHE A 1 106 ? -0.704 -1.188 6.294 1.00 95.06 106 PHE A O 1
ATOM 900 N N . LEU A 1 107 ? -1.771 0.487 7.297 1.00 94.88 107 LEU A N 1
ATOM 901 C CA . LEU A 1 107 ? -2.275 1.017 6.026 1.00 94.88 107 LEU A CA 1
ATOM 902 C C . LEU A 1 107 ? -1.127 1.469 5.110 1.00 94.88 107 LEU A C 1
ATOM 904 O O . LEU A 1 107 ? -1.163 1.224 3.906 1.00 94.88 107 LEU A O 1
ATOM 908 N N . MET A 1 108 ? -0.085 2.081 5.678 1.00 91.69 108 MET A N 1
ATOM 909 C CA . MET A 1 108 ? 1.110 2.454 4.919 1.00 91.69 108 MET A CA 1
ATOM 910 C C . MET A 1 108 ? 1.871 1.226 4.399 1.00 91.69 108 MET A C 1
ATOM 912 O O . MET A 1 108 ? 2.362 1.271 3.274 1.00 91.69 108 MET A O 1
ATOM 916 N N . SER A 1 109 ? 1.920 0.115 5.147 1.00 90.19 109 SER A N 1
ATOM 917 C CA . SER A 1 109 ? 2.552 -1.125 4.671 1.00 90.19 109 SER A CA 1
ATOM 918 C C . SER A 1 109 ? 1.799 -1.786 3.515 1.00 90.19 109 SER A C 1
ATOM 920 O O . SER A 1 109 ? 2.400 -2.561 2.784 1.00 90.19 109 SER A O 1
ATOM 922 N N . LEU A 1 110 ? 0.516 -1.462 3.315 1.00 92.12 110 LEU A N 1
ATOM 923 C CA . LEU A 1 110 ? -0.267 -1.881 2.142 1.00 92.12 110 LEU A CA 1
ATOM 924 C C . LEU A 1 110 ? -0.040 -0.989 0.904 1.00 92.12 110 LEU A C 1
ATOM 926 O O . LEU A 1 110 ? -0.769 -1.104 -0.084 1.00 92.12 110 LEU A O 1
ATOM 930 N N . GLY A 1 111 ? 0.924 -0.062 0.962 1.00 88.12 111 GLY A N 1
ATOM 931 C CA . GLY A 1 111 ? 1.212 0.902 -0.104 1.00 88.12 111 GLY A CA 1
ATOM 932 C C . GLY A 1 111 ? 0.225 2.071 -0.179 1.00 88.12 111 GLY A C 1
ATOM 933 O O . GLY A 1 111 ? 0.189 2.782 -1.181 1.00 88.12 111 GLY A O 1
ATOM 934 N N . ILE A 1 112 ? -0.599 2.291 0.853 1.00 89.81 112 ILE A N 1
ATOM 935 C CA . ILE A 1 112 ? -1.579 3.383 0.859 1.00 89.81 112 ILE A CA 1
ATOM 936 C C . ILE A 1 112 ? -0.880 4.696 1.214 1.00 89.81 112 ILE A C 1
ATOM 938 O O . ILE A 1 112 ? -0.245 4.839 2.263 1.00 89.81 112 ILE A O 1
ATOM 942 N N . LEU A 1 113 ? -1.037 5.699 0.348 1.00 88.88 113 LEU A N 1
ATOM 943 C CA . LEU A 1 113 ? -0.418 7.007 0.535 1.00 88.88 113 LEU A CA 1
ATOM 944 C C . LEU A 1 113 ? -0.948 7.705 1.790 1.00 88.88 113 LEU A C 1
ATOM 946 O O . LEU A 1 113 ? -2.143 7.684 2.081 1.00 88.88 113 LEU A O 1
ATOM 950 N N . LYS A 1 114 ? -0.076 8.452 2.476 1.00 88.12 114 LYS A N 1
ATOM 951 C CA . LYS A 1 114 ? -0.390 9.169 3.728 1.00 88.12 114 LYS A CA 1
ATOM 952 C C . LYS A 1 114 ? -1.693 9.983 3.677 1.00 88.12 114 LYS A C 1
ATOM 954 O O . LYS A 1 114 ? -2.425 10.007 4.662 1.00 88.12 114 LYS A O 1
ATOM 959 N N . LYS A 1 115 ? -1.985 10.640 2.546 1.00 90.31 115 LYS A N 1
ATOM 960 C CA . LYS A 1 115 ? -3.226 11.416 2.354 1.00 90.31 115 LYS A CA 1
ATOM 961 C C . LYS A 1 115 ? -4.477 10.533 2.376 1.00 90.31 115 LYS A C 1
ATOM 963 O O . LYS A 1 115 ? -5.498 10.942 2.911 1.00 90.31 115 LYS A O 1
ATOM 968 N N . GLU A 1 116 ? -4.411 9.346 1.782 1.00 93.62 116 GLU A N 1
ATOM 969 C CA . GLU A 1 116 ? -5.513 8.383 1.805 1.00 93.62 116 GLU A CA 1
ATOM 970 C C . GLU A 1 116 ? -5.623 7.713 3.177 1.00 93.62 116 GLU A C 1
ATOM 972 O O . GLU A 1 116 ? -6.728 7.600 3.699 1.00 93.62 116 GLU A O 1
ATOM 977 N N . VAL A 1 117 ? -4.496 7.390 3.821 1.00 95.31 117 VAL A N 1
ATOM 978 C CA . VAL A 1 117 ? -4.486 6.878 5.201 1.00 95.31 117 VAL A CA 1
ATOM 979 C C . VAL A 1 117 ? -5.231 7.820 6.148 1.00 95.31 117 VAL A C 1
ATOM 981 O O . VAL A 1 117 ? -6.061 7.367 6.928 1.00 95.31 117 VAL A O 1
ATOM 984 N N . GLN A 1 118 ? -5.004 9.133 6.049 1.00 94.75 118 GLN A N 1
ATOM 985 C CA . GLN A 1 118 ? -5.715 10.123 6.868 1.00 94.75 118 GLN A CA 1
ATOM 986 C C . GLN A 1 118 ? -7.236 10.060 6.677 1.00 94.75 118 GLN A C 1
ATOM 988 O O . GLN A 1 118 ? -7.959 9.999 7.670 1.00 94.75 118 GLN A O 1
ATOM 993 N N . LYS A 1 119 ? -7.706 9.984 5.425 1.00 95.56 119 LYS A N 1
ATOM 994 C CA . LYS A 1 119 ? -9.137 9.847 5.108 1.00 95.56 119 LYS A CA 1
ATOM 995 C C . LYS A 1 119 ? -9.731 8.565 5.690 1.00 95.56 119 LYS A C 1
ATOM 997 O O . LYS A 1 119 ? -10.821 8.595 6.247 1.00 95.56 119 LYS A O 1
ATOM 1002 N N . ILE A 1 120 ? -9.007 7.447 5.591 1.00 94.25 120 ILE A N 1
ATOM 1003 C CA . ILE A 1 120 ? -9.446 6.164 6.157 1.00 94.25 120 ILE A CA 1
ATOM 1004 C C . ILE A 1 120 ? -9.553 6.270 7.681 1.00 94.25 120 ILE A C 1
ATOM 1006 O O . ILE A 1 120 ? -10.555 5.855 8.247 1.00 94.25 120 ILE A O 1
ATOM 1010 N N . GLN A 1 121 ? -8.570 6.874 8.355 1.00 94.81 121 GLN A N 1
ATOM 1011 C CA . GLN A 1 121 ? -8.622 7.053 9.809 1.00 94.81 121 GLN A CA 1
ATOM 1012 C C . GLN A 1 121 ? -9.781 7.958 10.255 1.00 94.81 121 GLN A C 1
ATOM 1014 O O . GLN A 1 121 ? -10.389 7.704 11.293 1.00 94.81 121 GLN A O 1
ATOM 1019 N N . GLU A 1 122 ? -10.089 9.017 9.502 1.00 95.19 122 GLU A N 1
ATOM 1020 C CA . GLU A 1 122 ? -11.253 9.882 9.746 1.00 95.19 122 GLU A CA 1
ATOM 1021 C C . GLU A 1 122 ? -12.555 9.089 9.628 1.00 95.19 122 GLU A C 1
ATOM 1023 O O . GLU A 1 122 ? -13.317 9.020 10.594 1.00 95.19 122 GLU A O 1
ATOM 1028 N N . TRP A 1 123 ? -12.735 8.378 8.517 1.00 94.19 123 TRP A N 1
ATOM 1029 C CA . TRP A 1 123 ? -13.888 7.511 8.297 1.00 94.19 123 TRP A CA 1
ATOM 1030 C C . TRP A 1 123 ? -14.038 6.419 9.370 1.00 94.19 123 TRP A C 1
ATOM 1032 O O . TRP A 1 123 ? -15.144 6.185 9.860 1.00 94.19 123 TRP A O 1
ATOM 1042 N N . SER A 1 124 ? -12.940 5.786 9.802 1.00 93.12 124 SER A N 1
ATOM 1043 C CA . SER A 1 124 ? -12.953 4.771 10.867 1.00 93.12 124 SER A CA 1
ATOM 1044 C C . SER A 1 124 ? -13.480 5.328 12.191 1.00 93.12 124 SER A C 1
ATOM 1046 O O . SER A 1 124 ? -14.155 4.612 12.937 1.00 93.12 124 SER A O 1
ATOM 1048 N N . ARG A 1 125 ? -13.176 6.598 12.497 1.00 92.00 125 ARG A N 1
ATOM 1049 C CA . ARG A 1 125 ? -13.651 7.292 13.705 1.00 92.00 125 ARG A CA 1
ATOM 1050 C C . ARG A 1 125 ? -15.116 7.712 13.580 1.00 92.00 125 ARG A C 1
ATOM 1052 O O . ARG A 1 125 ? -15.850 7.613 14.562 1.00 92.00 125 ARG A O 1
ATOM 1059 N N . GLU A 1 126 ? -15.538 8.137 12.393 1.00 86.94 126 GLU A N 1
ATOM 1060 C CA . GLU A 1 126 ? -16.908 8.581 12.104 1.00 86.94 126 GLU A CA 1
ATOM 1061 C C . GLU A 1 126 ? -17.908 7.432 11.987 1.00 86.94 1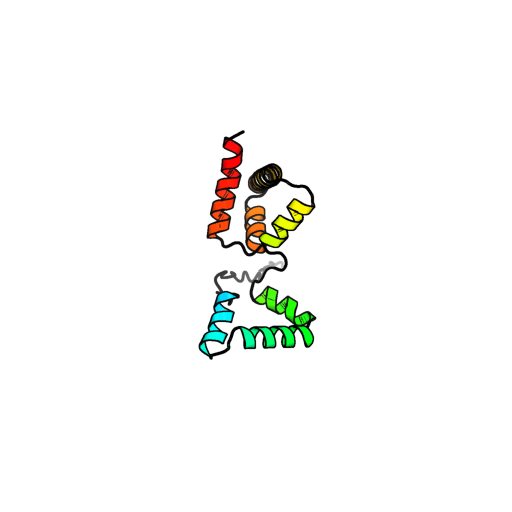26 GLU A C 1
ATOM 1063 O O . GLU A 1 126 ? -19.041 7.565 12.438 1.00 86.94 126 GLU A O 1
ATOM 1068 N N . SER A 1 127 ? -17.485 6.272 11.482 1.00 74.31 127 SER A N 1
ATOM 1069 C CA . SER A 1 127 ? -18.327 5.071 11.364 1.00 74.31 127 SER A CA 1
ATOM 1070 C C . SER A 1 127 ? -18.924 4.621 12.705 1.00 74.31 127 SER A C 1
ATOM 1072 O O . SER A 1 127 ? -19.973 3.984 12.743 1.00 74.31 127 SER A O 1
ATOM 1074 N N . LYS A 1 128 ? -18.311 5.018 13.827 1.00 60.97 128 LYS A N 1
ATOM 1075 C CA . LYS A 1 128 ? -18.847 4.797 15.175 1.00 60.97 128 LYS A CA 1
ATOM 1076 C C . LYS A 1 128 ? -20.035 5.710 15.523 1.00 60.97 128 LYS A C 1
ATOM 1078 O O . LYS A 1 128 ? -20.848 5.339 16.359 1.00 60.97 128 LYS A O 1
ATOM 1083 N N . LEU A 1 129 ? -20.129 6.906 14.941 1.00 56.72 129 LEU A N 1
ATOM 1084 C CA . LEU A 1 129 ? -21.157 7.904 15.279 1.00 56.72 129 LEU A CA 1
ATOM 1085 C C . LEU A 1 129 ? -22.528 7.598 14.654 1.00 56.72 129 LEU A C 1
ATOM 1087 O O . LEU A 1 129 ? -23.498 8.270 14.989 1.00 56.72 129 LEU A O 1
ATOM 1091 N N . SER A 1 130 ? -22.609 6.605 13.762 1.00 50.03 130 SER A N 1
ATOM 1092 C CA . SER A 1 130 ? -23.823 6.257 13.011 1.00 50.03 130 SER A CA 1
ATOM 1093 C C . SER A 1 130 ? -24.478 4.934 13.447 1.00 50.03 130 SER A C 1
ATOM 1095 O O . SER A 1 130 ? -25.326 4.418 12.718 1.00 50.03 130 SER A O 1
ATOM 1097 N N . THR A 1 131 ? -24.087 4.368 14.595 1.00 42.06 131 THR A N 1
ATOM 1098 C CA . THR A 1 131 ? -24.728 3.182 15.206 1.00 42.06 131 THR A CA 1
ATOM 1099 C C . THR A 1 131 ? -25.486 3.587 16.460 1.00 42.06 131 THR A C 1
ATOM 1101 O O . THR A 1 131 ? -26.608 3.075 16.653 1.00 42.06 131 THR A O 1
#

Radius of gyration: 22.68 Å; chains: 1; bounding box: 68×28×74 Å